Protein AF-A0A365ZCU3-F1 (afdb_monomer)

Foldseek 3Di:
DDDDDDDDDDDPDVVVVLVVVQVVDPPDDRDDQDPVVVVVQVVQVWDFPDDDPFWTWIAGPVGDIDIRTHD

Radius of gyration: 12.61 Å; Cα contacts (8 Å, |Δi|>4): 75; chains: 1; bounding box: 29×31×27 Å

Solvent-accessible surface a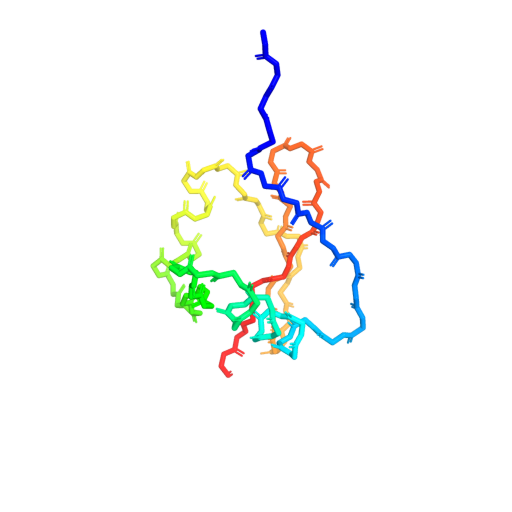rea (backbone atoms only — not comparable to full-atom values): 4540 Å² total; per-residue (Å²): 138,90,79,86,86,81,83,85,78,94,68,98,53,62,69,66,52,46,54,51,48,28,70,74,36,89,95,47,69,73,80,74,65,46,71,68,48,54,51,52,42,40,74,74,49,33,41,83,74,46,81,56,89,58,32,34,34,29,24,44,81,90,63,55,72,48,74,48,54,43,125

Nearest PDB structures (foldseek):
  1whz-assembly1_A  TM=7.654E-01  e=1.083E+00  Thermus thermophilus
  8dk2-assembly1_A  TM=2.594E-01  e=1.229E+00  Pseudomonas aeruginosa PA14
  7pvj-assembly1_B  TM=3.858E-01  e=4.365E+00  Brugia malayi
  7put-assembly1_A  TM=3.490E-01  e=7.720E+00  Brugia malayi

Mean predicted aligned error: 4.71 Å

Structure (mmCIF, N/CA/C/O backbone):
data_AF-A0A365ZCU3-F1
#
_entry.id   AF-A0A365ZCU3-F1
#
loop_
_atom_site.group_PDB
_atom_site.id
_atom_site.type_symbol
_atom_site.label_atom_id
_atom_site.label_alt_id
_atom_site.label_comp_id
_atom_site.label_asym_id
_atom_site.label_entity_id
_atom_site.label_seq_id
_atom_site.pdbx_PDB_ins_code
_atom_site.Cartn_x
_atom_site.Cartn_y
_atom_site.Cartn_z
_atom_site.occupancy
_atom_site.B_iso_or_equiv
_atom_site.auth_seq_id
_atom_site.auth_comp_id
_atom_site.auth_asym_id
_atom_site.auth_atom_id
_atom_site.pdbx_PDB_model_num
ATOM 1 N N . MET A 1 1 ? -16.033 -11.477 17.530 1.00 67.88 1 MET A N 1
ATOM 2 C CA . MET A 1 1 ? -14.875 -12.184 16.942 1.00 67.88 1 MET A CA 1
ATOM 3 C C . MET A 1 1 ? -14.065 -11.131 16.200 1.00 67.88 1 MET A C 1
ATOM 5 O O . MET A 1 1 ? -14.670 -10.410 15.419 1.00 67.88 1 MET A O 1
ATOM 9 N N . ALA A 1 2 ? -12.786 -10.938 16.523 1.00 78.06 2 ALA A N 1
ATOM 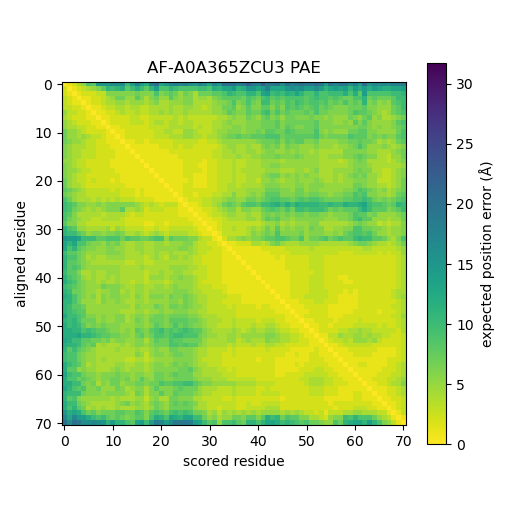10 C CA . ALA A 1 2 ? -11.967 -9.890 15.902 1.00 78.06 2 ALA A CA 1
ATOM 11 C C . ALA A 1 2 ? -11.324 -10.401 14.602 1.00 78.06 2 ALA A C 1
ATOM 13 O O . ALA A 1 2 ? -11.030 -11.593 14.496 1.00 78.06 2 ALA A O 1
ATOM 14 N N . ARG A 1 3 ? -11.116 -9.511 13.626 1.00 86.38 3 ARG A N 1
ATOM 15 C CA . ARG A 1 3 ? -10.458 -9.804 12.346 1.00 86.38 3 ARG A CA 1
ATOM 16 C C . ARG A 1 3 ? -9.393 -8.742 12.087 1.00 86.38 3 ARG A C 1
ATOM 18 O O . ARG A 1 3 ? -9.659 -7.566 12.300 1.00 86.38 3 ARG A O 1
ATOM 25 N N . ILE A 1 4 ? -8.227 -9.168 11.612 1.00 81.06 4 ILE A N 1
ATOM 26 C CA . ILE A 1 4 ? -7.190 -8.268 11.101 1.00 81.06 4 ILE A CA 1
ATOM 27 C C . ILE A 1 4 ? -7.569 -7.899 9.666 1.00 81.06 4 ILE A C 1
ATOM 29 O O . ILE A 1 4 ? -7.843 -8.792 8.860 1.00 81.06 4 ILE A O 1
ATOM 33 N N . LEU A 1 5 ? -7.650 -6.599 9.385 1.00 78.25 5 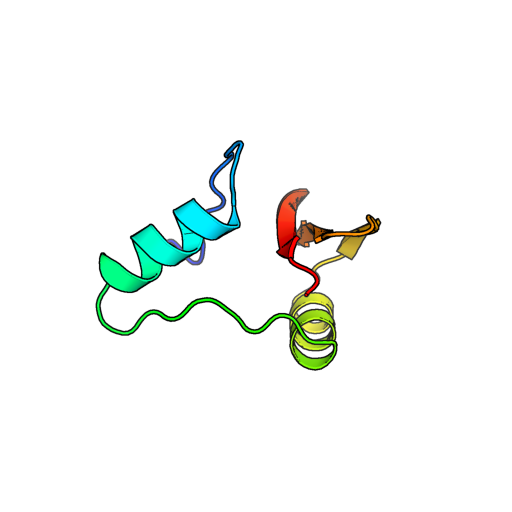LEU A N 1
ATOM 34 C CA . LEU A 1 5 ? -7.944 -6.082 8.049 1.00 78.25 5 LEU A CA 1
ATOM 35 C C . LEU A 1 5 ? -6.645 -5.853 7.284 1.00 78.25 5 LEU A C 1
ATOM 37 O O . LEU A 1 5 ? -6.445 -6.495 6.260 1.00 78.25 5 LEU A O 1
ATOM 41 N N . ASP A 1 6 ? -5.753 -5.048 7.858 1.00 78.19 6 ASP A N 1
ATOM 42 C CA . ASP A 1 6 ? -4.458 -4.700 7.288 1.00 78.19 6 ASP A CA 1
ATOM 43 C C . ASP A 1 6 ? -3.366 -4.708 8.364 1.00 78.19 6 ASP A C 1
ATOM 45 O O . ASP A 1 6 ? -3.640 -4.638 9.566 1.00 78.19 6 ASP A O 1
ATOM 49 N N . ILE A 1 7 ? -2.115 -4.831 7.918 1.00 81.31 7 ILE A N 1
ATOM 50 C CA . ILE A 1 7 ? -0.919 -4.745 8.757 1.00 81.31 7 ILE A CA 1
ATOM 51 C C . ILE A 1 7 ? 0.040 -3.764 8.087 1.00 81.31 7 ILE A C 1
ATOM 53 O O . ILE A 1 7 ? 0.418 -3.954 6.931 1.00 81.31 7 ILE A O 1
ATOM 57 N N . VAL A 1 8 ? 0.463 -2.746 8.830 1.00 81.00 8 VAL A N 1
ATOM 58 C CA . VAL A 1 8 ? 1.534 -1.830 8.428 1.00 81.00 8 VAL A CA 1
ATOM 59 C C . VAL A 1 8 ? 2.849 -2.337 9.013 1.00 81.00 8 VAL A C 1
ATOM 61 O O . VAL A 1 8 ? 2.915 -2.696 10.188 1.00 81.00 8 VAL A O 1
ATOM 64 N N . VAL A 1 9 ? 3.891 -2.403 8.183 1.00 84.12 9 VAL A N 1
ATOM 65 C CA . VAL A 1 9 ? 5.215 -2.891 8.585 1.00 84.12 9 VAL A CA 1
ATOM 66 C C . VAL A 1 9 ? 6.254 -1.806 8.341 1.00 84.12 9 VAL A C 1
ATOM 68 O O . VAL A 1 9 ? 6.560 -1.487 7.190 1.00 84.12 9 VAL A O 1
ATOM 71 N N . ASP A 1 10 ? 6.841 -1.295 9.421 1.00 84.75 10 ASP A N 1
ATOM 72 C CA . ASP A 1 10 ? 7.987 -0.391 9.342 1.00 84.75 10 ASP A CA 1
ATOM 73 C C . ASP A 1 10 ? 9.182 -1.099 8.698 1.00 84.75 10 ASP A C 1
ATOM 75 O O . ASP A 1 10 ? 9.594 -2.190 9.107 1.00 84.75 10 ASP A O 1
ATOM 79 N N . CYS A 1 11 ? 9.763 -0.479 7.670 1.00 84.62 11 CYS A N 1
ATOM 8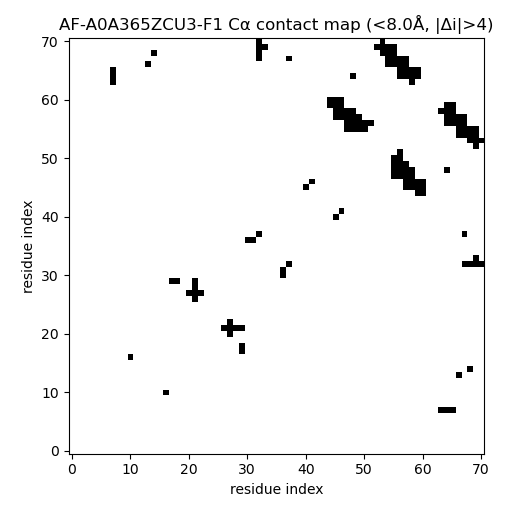0 C CA . CYS A 1 11 ? 10.909 -1.037 6.965 1.00 84.62 11 CYS A CA 1
ATOM 81 C C . CYS A 1 11 ? 11.762 0.042 6.290 1.00 84.62 11 CYS A C 1
ATOM 83 O O . CYS A 1 11 ? 11.278 1.105 5.917 1.00 84.62 11 CYS A O 1
ATOM 85 N N . GLY A 1 12 ? 13.049 -0.252 6.078 1.00 86.19 12 GLY A N 1
ATOM 86 C CA . GLY A 1 12 ? 13.950 0.648 5.345 1.00 86.19 12 GLY A CA 1
ATOM 87 C C . GLY A 1 12 ? 13.805 0.579 3.818 1.00 86.19 12 GLY A C 1
ATOM 88 O O . GLY A 1 12 ? 14.261 1.475 3.113 1.00 86.19 12 GLY A O 1
ATOM 89 N N . HIS A 1 13 ? 13.185 -0.486 3.293 1.00 85.06 13 HIS A N 1
ATOM 90 C CA . HIS A 1 13 ? 13.060 -0.742 1.856 1.00 85.06 13 HIS A CA 1
ATOM 91 C C . HIS A 1 13 ? 11.666 -1.308 1.511 1.00 85.06 13 HIS A C 1
ATOM 93 O O . HIS A 1 13 ? 11.511 -2.529 1.396 1.00 85.06 13 HIS A O 1
ATOM 99 N N . PRO A 1 14 ? 10.653 -0.445 1.304 1.00 84.38 14 PRO A N 1
ATOM 100 C CA . PRO A 1 14 ? 9.261 -0.873 1.129 1.00 84.38 14 PRO A CA 1
ATOM 101 C C . PRO A 1 14 ? 9.029 -1.704 -0.136 1.00 84.38 14 PRO A C 1
ATOM 103 O O . PRO A 1 14 ? 8.343 -2.721 -0.088 1.00 84.38 14 PRO A O 1
ATOM 106 N N . ALA A 1 15 ? 9.647 -1.346 -1.267 1.00 85.06 15 ALA A N 1
ATOM 107 C CA . ALA A 1 15 ? 9.419 -2.062 -2.524 1.00 85.06 15 ALA A CA 1
ATOM 108 C C . ALA A 1 15 ? 9.928 -3.526 -2.507 1.00 85.06 15 ALA A C 1
ATOM 110 O O . ALA A 1 15 ? 9.181 -4.415 -2.925 1.00 85.06 15 ALA A O 1
ATOM 111 N N . PRO A 1 16 ? 11.152 -3.840 -2.025 1.00 90.12 16 PRO A N 1
ATOM 112 C CA . PRO A 1 16 ? 11.565 -5.226 -1.799 1.00 90.12 16 PRO A CA 1
ATOM 113 C C . PRO A 1 16 ? 10.657 -5.992 -0.829 1.00 90.12 16 PRO A C 1
ATOM 115 O O . PRO A 1 16 ? 10.331 -7.143 -1.111 1.00 90.12 16 PRO A O 1
ATOM 118 N N . LEU A 1 17 ? 10.220 -5.362 0.269 1.00 91.31 17 LEU A N 1
ATOM 119 C CA . LEU A 1 17 ? 9.345 -6.004 1.253 1.00 91.31 17 LEU A CA 1
ATOM 120 C C . LEU A 1 17 ? 7.967 -6.343 0.662 1.00 91.31 17 LEU A C 1
ATOM 122 O O . LEU A 1 17 ? 7.486 -7.462 0.830 1.00 91.31 17 LEU A O 1
ATOM 126 N N . ALA A 1 18 ? 7.361 -5.418 -0.087 1.00 89.69 18 ALA A N 1
ATOM 127 C CA . ALA A 1 18 ? 6.084 -5.647 -0.763 1.00 89.69 18 ALA A CA 1
ATOM 128 C C . ALA A 1 18 ? 6.172 -6.804 -1.771 1.00 89.69 18 ALA A C 1
ATOM 130 O O . ALA A 1 18 ? 5.294 -7.666 -1.813 1.00 89.69 18 ALA A O 1
ATOM 131 N N . ARG A 1 19 ? 7.267 -6.872 -2.545 1.00 91.44 19 ARG A N 1
ATOM 132 C CA . ARG A 1 19 ? 7.511 -7.983 -3.480 1.00 91.44 19 ARG A CA 1
ATOM 133 C C . ARG A 1 19 ? 7.684 -9.320 -2.767 1.00 91.44 19 ARG A C 1
ATOM 135 O O . ARG A 1 19 ? 7.170 -10.320 -3.254 1.00 91.44 19 ARG A O 1
ATOM 142 N N . PHE A 1 20 ? 8.387 -9.341 -1.635 1.00 94.25 20 PHE A N 1
ATOM 143 C CA . PHE A 1 20 ? 8.532 -10.551 -0.827 1.00 94.25 20 PHE A CA 1
ATOM 144 C C . PHE A 1 20 ? 7.162 -11.093 -0.398 1.00 94.25 20 PHE A C 1
ATOM 146 O O . PHE A 1 20 ? 6.872 -12.264 -0.633 1.00 94.25 20 PHE A O 1
ATOM 153 N N . TRP A 1 21 ? 6.297 -10.238 0.154 1.00 92.56 21 TRP A N 1
ATOM 154 C CA . TRP A 1 21 ? 4.975 -10.660 0.621 1.00 92.56 21 TRP A CA 1
ATOM 155 C C . TRP A 1 21 ? 4.026 -11.069 -0.504 1.00 92.56 21 TRP A C 1
ATOM 157 O O . TRP A 1 21 ? 3.297 -12.040 -0.333 1.00 92.56 21 TRP A O 1
ATOM 167 N N . ALA A 1 22 ? 4.071 -10.406 -1.663 1.00 92.75 22 ALA A N 1
ATOM 168 C CA . ALA A 1 22 ? 3.281 -10.814 -2.828 1.00 92.75 22 ALA A CA 1
ATOM 169 C C . ALA A 1 22 ? 3.648 -12.223 -3.335 1.00 92.75 22 ALA A C 1
ATOM 171 O O . ALA A 1 22 ? 2.801 -12.922 -3.875 1.00 92.75 22 ALA A O 1
ATOM 172 N N . VAL A 1 23 ? 4.903 -12.652 -3.155 1.00 94.25 23 VAL A N 1
ATOM 173 C CA . VAL A 1 23 ? 5.340 -14.020 -3.489 1.00 94.25 23 VAL A CA 1
ATOM 174 C C . VAL A 1 23 ? 5.024 -15.002 -2.359 1.00 94.25 23 VAL A C 1
ATOM 176 O O . VAL A 1 23 ? 4.714 -16.158 -2.624 1.00 94.25 23 VAL A O 1
ATOM 179 N N . ALA A 1 24 ? 5.124 -14.566 -1.103 1.00 95.19 24 ALA A N 1
ATOM 180 C CA . ALA A 1 24 ? 4.892 -15.419 0.061 1.00 95.19 24 ALA A CA 1
ATOM 181 C C . ALA A 1 24 ? 3.403 -15.720 0.318 1.00 95.19 24 ALA A C 1
ATOM 183 O O . ALA A 1 24 ? 3.092 -16.735 0.940 1.00 95.19 24 ALA A O 1
ATOM 184 N N . LEU A 1 25 ? 2.499 -14.837 -0.117 1.00 90.88 25 LEU A N 1
ATOM 185 C CA . LEU A 1 25 ? 1.055 -14.956 0.075 1.00 90.88 25 LEU A CA 1
ATOM 186 C C . LEU A 1 25 ? 0.368 -15.219 -1.268 1.00 90.88 25 LEU A C 1
ATOM 188 O O . LEU A 1 25 ? 0.321 -14.348 -2.135 1.00 90.88 25 LEU A O 1
ATOM 192 N N . ASP A 1 26 ? -0.212 -16.408 -1.426 1.00 90.38 26 ASP A N 1
ATOM 193 C CA . ASP A 1 26 ? -0.957 -16.757 -2.635 1.00 90.38 26 ASP A CA 1
ATOM 194 C C . ASP A 1 26 ? -2.119 -15.779 -2.883 1.00 90.38 26 ASP A C 1
ATOM 196 O O . ASP A 1 26 ? -2.902 -15.465 -1.985 1.00 90.38 26 ASP A O 1
ATOM 200 N N . GLY A 1 27 ? -2.252 -15.313 -4.128 1.00 88.44 27 GLY A N 1
ATOM 201 C CA . GLY A 1 27 ? -3.332 -14.413 -4.546 1.00 88.44 27 GLY A CA 1
ATOM 202 C C . GLY A 1 27 ? -3.124 -12.935 -4.201 1.00 88.44 27 GLY A C 1
ATOM 203 O O . GLY A 1 27 ? -4.014 -12.131 -4.477 1.00 88.44 27 GLY A O 1
ATOM 204 N N . TYR A 1 28 ? -1.969 -12.560 -3.646 1.00 89.62 28 TYR A N 1
ATOM 205 C CA . TYR A 1 28 ? -1.615 -11.164 -3.402 1.00 89.62 28 TYR A CA 1
ATOM 206 C C . TYR A 1 28 ? -0.755 -10.598 -4.533 1.00 89.62 28 TYR A C 1
ATOM 208 O O . TYR A 1 28 ? 0.115 -11.262 -5.090 1.00 89.62 28 TYR A O 1
ATOM 216 N N . ALA A 1 29 ? -0.991 -9.330 -4.858 1.00 9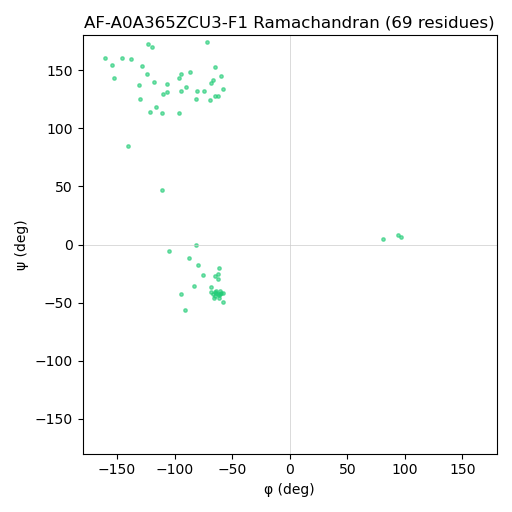0.19 29 ALA A N 1
ATOM 217 C CA . ALA A 1 29 ? -0.185 -8.566 -5.796 1.00 90.19 29 ALA A CA 1
ATOM 218 C C . ALA A 1 29 ? 0.239 -7.251 -5.146 1.00 90.19 29 ALA A C 1
ATOM 220 O O . ALA A 1 29 ? -0.435 -6.728 -4.258 1.00 90.19 29 ALA A O 1
ATOM 221 N N . VAL A 1 30 ? 1.361 -6.710 -5.609 1.00 88.50 30 VAL A N 1
ATOM 222 C CA . VAL A 1 30 ? 1.786 -5.365 -5.226 1.00 88.50 30 VAL A CA 1
ATOM 223 C C . VAL A 1 30 ? 0.767 -4.365 -5.775 1.00 88.50 30 VAL A C 1
ATOM 225 O O . VAL A 1 30 ? 0.444 -4.413 -6.963 1.00 88.50 30 VAL A O 1
ATOM 228 N N . ALA A 1 31 ? 0.252 -3.492 -4.906 1.00 83.94 31 ALA A N 1
ATOM 229 C CA . ALA A 1 31 ? -0.741 -2.493 -5.285 1.00 83.94 31 ALA A CA 1
ATOM 230 C C . ALA A 1 31 ? -0.202 -1.555 -6.385 1.00 83.94 31 ALA A C 1
ATOM 232 O O . ALA A 1 31 ? 0.997 -1.254 -6.396 1.00 83.94 31 ALA A O 1
ATOM 233 N N . PRO A 1 32 ? -1.061 -1.106 -7.318 1.00 82.25 32 PRO A N 1
ATOM 234 C CA . PRO A 1 32 ? -0.667 -0.167 -8.359 1.00 82.25 32 PRO A CA 1
ATOM 235 C C . PRO A 1 32 ? -0.280 1.196 -7.771 1.00 82.25 32 PRO A C 1
ATOM 237 O O . PRO A 1 32 ? -0.754 1.606 -6.717 1.00 82.25 32 PRO A O 1
ATOM 240 N N . TYR A 1 33 ? 0.591 1.902 -8.485 1.00 80.25 33 TYR A N 1
ATOM 241 C CA . TYR A 1 33 ? 1.210 3.156 -8.052 1.00 80.25 33 TYR A CA 1
ATOM 242 C C . TYR A 1 33 ? 0.707 4.347 -8.873 1.00 80.25 33 TYR A C 1
ATOM 244 O O . TYR A 1 33 ? 1.496 5.128 -9.405 1.00 80.25 33 TYR A O 1
ATOM 252 N N . ASP A 1 34 ? -0.610 4.439 -9.052 1.00 87.06 34 ASP A N 1
ATOM 253 C CA . ASP A 1 34 ? -1.240 5.451 -9.896 1.00 87.06 34 ASP A CA 1
ATOM 254 C C . ASP A 1 34 ? -2.202 6.365 -9.118 1.00 87.06 34 ASP A C 1
ATOM 256 O O . ASP A 1 34 ? -2.528 6.158 -7.947 1.00 87.06 34 ASP A O 1
ATOM 260 N N . GLU A 1 35 ? -2.650 7.428 -9.787 1.00 87.12 35 GLU A N 1
ATOM 261 C CA . GLU A 1 35 ? -3.609 8.383 -9.223 1.00 87.12 35 GLU A CA 1
ATOM 262 C C . GLU A 1 35 ? -4.957 7.731 -8.882 1.00 87.12 35 GLU A C 1
ATOM 264 O O . GLU A 1 35 ? -5.667 8.209 -7.995 1.00 87.1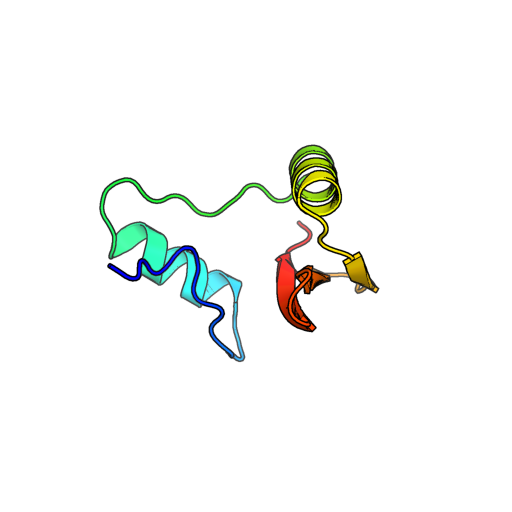2 35 GLU A O 1
ATOM 269 N N . ALA A 1 36 ? -5.317 6.630 -9.554 1.00 90.25 36 ALA A N 1
ATOM 270 C CA . ALA A 1 36 ? -6.541 5.901 -9.248 1.00 90.25 36 ALA A CA 1
ATOM 271 C C . ALA A 1 36 ? -6.436 5.217 -7.879 1.00 90.25 36 ALA A C 1
ATOM 273 O O . ALA A 1 36 ? -7.381 5.293 -7.087 1.00 90.25 36 ALA A O 1
ATOM 274 N N . GLU A 1 37 ? -5.283 4.629 -7.558 1.0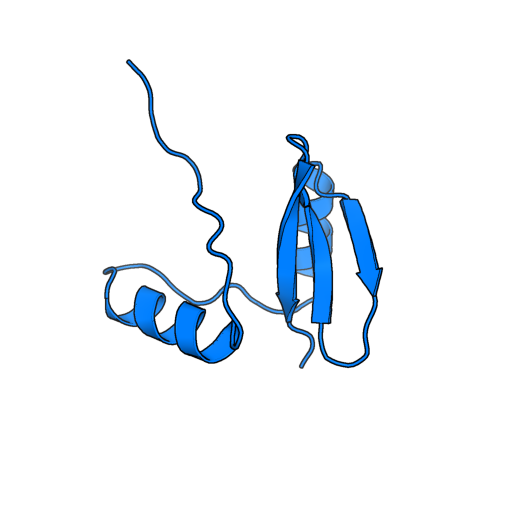0 90.00 37 GLU A N 1
ATOM 275 C CA . GLU A 1 37 ? -5.035 4.054 -6.238 1.00 90.00 37 GLU A CA 1
ATOM 276 C C . GLU A 1 37 ? -4.977 5.127 -5.151 1.00 90.00 37 GLU A C 1
ATOM 278 O O . GLU A 1 37 ? -5.613 4.984 -4.104 1.00 90.00 37 GLU A O 1
ATOM 283 N N . LEU A 1 38 ? -4.307 6.253 -5.410 1.00 89.69 38 LEU A N 1
ATOM 284 C CA . LEU A 1 38 ? -4.295 7.373 -4.467 1.00 89.69 38 LEU A CA 1
ATOM 285 C C . LEU A 1 38 ? -5.715 7.901 -4.193 1.00 89.69 38 LEU A C 1
ATOM 287 O O . LEU A 1 38 ? -6.069 8.178 -3.043 1.00 89.69 38 LEU A O 1
ATOM 291 N N . ALA A 1 39 ? -6.553 8.012 -5.228 1.00 92.06 39 ALA A N 1
ATOM 292 C CA . ALA A 1 39 ? -7.954 8.396 -5.082 1.00 92.06 39 ALA A CA 1
ATOM 293 C C . ALA A 1 39 ? -8.761 7.359 -4.283 1.00 92.06 39 ALA A C 1
ATOM 295 O O . ALA A 1 39 ? -9.551 7.741 -3.414 1.00 92.06 39 ALA A O 1
ATOM 296 N N . ARG A 1 40 ? -8.538 6.059 -4.521 1.00 91.75 40 ARG A N 1
ATOM 297 C CA . ARG A 1 40 ? -9.175 4.970 -3.764 1.00 91.75 40 ARG A CA 1
ATOM 298 C C . ARG A 1 40 ? -8.808 5.032 -2.282 1.00 91.75 40 ARG A C 1
ATOM 300 O O . ARG A 1 40 ? -9.696 4.949 -1.435 1.00 91.75 40 ARG A O 1
ATOM 307 N N . LEU A 1 41 ? -7.528 5.224 -1.965 1.00 91.50 41 LEU A N 1
ATOM 308 C CA . LEU A 1 41 ? -7.040 5.347 -0.589 1.00 91.50 41 LEU A CA 1
ATOM 309 C C . LEU A 1 41 ? -7.644 6.572 0.110 1.00 91.50 41 LEU A C 1
ATOM 311 O O . LEU A 1 41 ? -8.126 6.461 1.236 1.00 91.50 41 LEU A O 1
ATOM 315 N N . ARG A 1 42 ? -7.720 7.717 -0.578 1.00 93.31 42 ARG A N 1
ATOM 316 C CA . ARG A 1 42 ? -8.408 8.914 -0.062 1.00 93.31 42 ARG A CA 1
ATOM 317 C C . ARG A 1 42 ? -9.893 8.668 0.205 1.00 93.31 42 ARG A C 1
ATOM 319 O O . ARG A 1 42 ? -10.404 9.118 1.226 1.00 93.31 42 ARG A O 1
ATOM 326 N N . ALA A 1 43 ? -10.580 7.927 -0.665 1.00 94.62 43 ALA A N 1
ATOM 327 C CA . ALA A 1 43 ? -11.983 7.561 -0.460 1.00 94.62 43 ALA A CA 1
ATOM 328 C C . ALA A 1 43 ? -12.193 6.638 0.758 1.00 94.62 43 ALA A C 1
ATOM 330 O O . ALA A 1 43 ? -13.254 6.680 1.376 1.00 94.62 43 ALA A O 1
ATOM 331 N N . LEU A 1 44 ? -11.177 5.852 1.133 1.00 92.44 44 LEU A N 1
ATOM 332 C CA . LEU A 1 44 ? -11.151 5.056 2.367 1.00 92.44 44 LEU A CA 1
ATOM 333 C C . LEU A 1 44 ? -10.748 5.866 3.613 1.00 92.44 44 LEU A C 1
ATOM 335 O O . LEU A 1 44 ? -10.718 5.321 4.713 1.00 92.44 44 LEU A O 1
ATOM 339 N N . GLY A 1 45 ? -10.468 7.163 3.459 1.00 94.12 45 GLY A N 1
ATOM 340 C CA . GLY A 1 45 ? -10.110 8.067 4.550 1.00 94.12 45 GLY A CA 1
ATOM 341 C C . GLY A 1 45 ? -8.607 8.228 4.775 1.00 94.12 45 GLY A C 1
ATOM 342 O O . GLY A 1 45 ? -8.219 8.882 5.742 1.00 94.12 45 GLY A O 1
ATOM 343 N N . ALA A 1 46 ? -7.759 7.687 3.893 1.00 93.81 46 ALA A N 1
ATOM 344 C CA . ALA A 1 46 ? -6.330 7.955 3.960 1.00 93.81 46 ALA A CA 1
ATOM 345 C C . ALA A 1 46 ? -6.031 9.423 3.614 1.00 93.81 46 ALA A C 1
ATOM 347 O O . ALA A 1 46 ? -6.589 10.000 2.675 1.00 93.81 46 ALA A O 1
ATOM 348 N N . ARG A 1 47 ? -5.110 10.031 4.357 1.00 95.19 47 ARG A N 1
ATOM 349 C CA . ARG A 1 47 ? -4.694 11.430 4.199 1.00 95.19 47 ARG A CA 1
ATOM 350 C C . ARG A 1 47 ? -3.218 11.499 3.839 1.00 95.19 47 ARG A C 1
ATOM 352 O O . ARG A 1 47 ? -2.420 10.758 4.395 1.00 95.19 47 ARG A O 1
ATOM 359 N N . VAL A 1 48 ? -2.844 12.398 2.933 1.00 93.88 48 VAL A N 1
ATOM 360 C CA . VAL A 1 48 ? -1.427 12.615 2.604 1.00 93.88 48 VAL A CA 1
ATOM 361 C C . VAL A 1 48 ? -0.739 13.269 3.801 1.00 93.88 48 VAL A C 1
ATOM 363 O O . VAL A 1 48 ? -1.200 14.303 4.288 1.00 93.88 48 VAL A O 1
ATOM 366 N N . ALA A 1 49 ? 0.331 12.641 4.279 1.00 93.50 49 ALA A N 1
ATOM 367 C CA . ALA A 1 49 ? 1.192 13.157 5.336 1.00 93.50 49 ALA A CA 1
ATOM 368 C C . ALA A 1 49 ? 2.391 13.907 4.743 1.00 93.50 49 ALA A C 1
ATOM 370 O O . ALA A 1 49 ? 2.719 15.001 5.198 1.00 93.50 49 ALA A O 1
ATOM 371 N N . GLU A 1 50 ? 2.996 13.349 3.691 1.00 92.75 50 GLU A N 1
ATOM 372 C CA . GLU A 1 50 ? 4.143 13.936 3.001 1.00 92.75 50 GLU A CA 1
ATOM 373 C C . GLU A 1 50 ? 4.198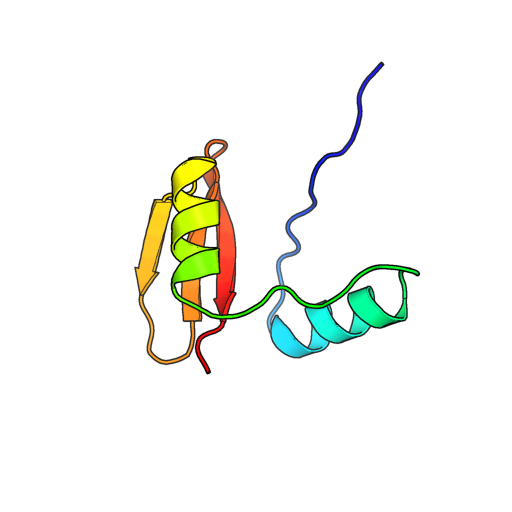 13.487 1.535 1.00 92.75 50 GLU A C 1
ATOM 375 O O . GLU A 1 50 ? 3.923 12.331 1.214 1.00 92.75 50 GLU A O 1
ATOM 380 N N . GLU A 1 51 ? 4.607 14.383 0.640 1.00 90.62 51 GLU A N 1
ATOM 381 C CA . GLU A 1 51 ? 4.942 14.041 -0.742 1.00 90.62 51 GLU A CA 1
ATOM 382 C C . GLU A 1 51 ? 6.449 14.163 -0.958 1.00 90.62 51 GLU A C 1
ATOM 384 O O . GLU A 1 51 ? 7.059 15.187 -0.649 1.00 90.62 51 GLU A O 1
ATOM 389 N N . ARG A 1 52 ? 7.049 13.112 -1.516 1.00 87.94 52 ARG A N 1
ATOM 390 C CA . ARG A 1 52 ? 8.462 13.050 -1.891 1.00 87.94 52 ARG A CA 1
ATOM 391 C C . ARG A 1 52 ? 8.582 12.710 -3.378 1.00 87.94 52 ARG A C 1
ATOM 393 O O . ARG A 1 52 ? 7.598 12.409 -4.058 1.00 87.94 52 ARG A O 1
ATOM 400 N N . GLU A 1 53 ? 9.809 12.767 -3.885 1.00 85.69 53 GLU A N 1
ATOM 401 C CA . GLU A 1 53 ? 10.114 12.444 -5.283 1.00 85.69 53 GLU A CA 1
ATOM 402 C C . GLU A 1 53 ? 9.753 10.990 -5.622 1.00 85.69 53 GLU A C 1
ATOM 404 O O . GLU A 1 53 ? 9.122 10.733 -6.638 1.00 85.69 53 GLU A O 1
ATOM 409 N N . THR A 1 54 ? 10.077 10.049 -4.732 1.00 83.62 54 THR A N 1
ATOM 410 C CA . THR A 1 54 ? 9.947 8.602 -4.978 1.00 83.62 54 THR A CA 1
ATOM 411 C C . THR A 1 54 ? 8.767 7.942 -4.264 1.00 83.62 54 THR A C 1
ATOM 413 O O . THR A 1 54 ? 8.517 6.753 -4.465 1.00 83.62 54 THR A O 1
ATOM 416 N N . LEU A 1 55 ? 8.045 8.671 -3.407 1.00 86.81 55 LEU A N 1
ATOM 417 C CA . LEU A 1 55 ? 6.899 8.147 -2.658 1.00 86.81 55 LEU A CA 1
ATOM 418 C C . LEU A 1 55 ? 5.981 9.258 -2.143 1.00 86.81 55 LEU A C 1
ATOM 420 O O . LEU A 1 55 ? 6.399 10.401 -1.972 1.00 86.81 55 LEU A O 1
ATOM 424 N N . THR A 1 56 ? 4.752 8.881 -1.815 1.00 89.69 56 THR A N 1
ATOM 425 C CA . THR A 1 56 ? 3.802 9.673 -1.034 1.00 89.69 56 THR A CA 1
ATOM 426 C C . THR A 1 56 ? 3.506 8.928 0.265 1.00 89.69 56 THR A C 1
ATOM 428 O O . THR A 1 56 ? 2.987 7.811 0.238 1.00 89.69 56 THR A O 1
ATOM 431 N N . ALA A 1 57 ? 3.839 9.535 1.402 1.00 90.12 57 ALA A N 1
ATOM 432 C CA . ALA A 1 57 ? 3.477 9.019 2.714 1.00 90.12 57 ALA A CA 1
ATOM 433 C C . ALA A 1 57 ? 2.022 9.395 3.027 1.00 90.12 57 ALA A C 1
ATOM 435 O O . ALA A 1 57 ? 1.600 10.545 2.853 1.00 90.12 57 ALA A O 1
ATOM 436 N N . LEU A 1 58 ? 1.251 8.416 3.482 1.00 92.56 58 LEU A N 1
ATOM 437 C CA . LEU A 1 58 ? -0.164 8.519 3.811 1.00 92.56 58 LEU A CA 1
ATOM 438 C C . LEU A 1 58 ? -0.377 8.067 5.252 1.00 92.56 58 LEU A C 1
ATOM 440 O O . LEU A 1 58 ? 0.287 7.147 5.713 1.00 92.56 58 LEU A O 1
ATOM 444 N N . CYS A 1 59 ? -1.343 8.669 5.937 1.00 94.19 59 CYS A N 1
ATOM 445 C CA . CYS A 1 59 ? -1.882 8.126 7.177 1.00 94.19 59 CYS A CA 1
ATOM 446 C C . CYS A 1 59 ? -3.268 7.547 6.920 1.00 94.19 59 CYS A C 1
ATOM 448 O O . CYS A 1 59 ? -4.081 8.188 6.249 1.00 94.19 59 CYS A O 1
ATOM 450 N N . ASP A 1 60 ? -3.561 6.386 7.490 1.00 91.12 60 ASP A N 1
ATOM 451 C CA . ASP A 1 60 ? -4.929 5.876 7.568 1.00 91.12 60 ASP A CA 1
ATOM 452 C C . ASP A 1 60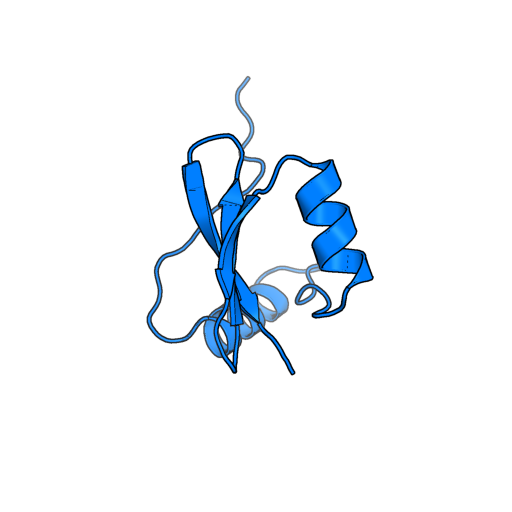 ? -5.772 6.679 8.601 1.00 91.12 60 ASP A C 1
ATOM 454 O O . ASP A 1 60 ? -5.244 7.568 9.287 1.00 91.12 60 ASP A O 1
ATOM 458 N N . PRO A 1 61 ? -7.089 6.417 8.723 1.00 90.94 61 PRO A N 1
ATOM 459 C CA . PRO A 1 61 ? -7.944 7.081 9.713 1.00 90.94 61 PRO A CA 1
ATOM 460 C C . PRO A 1 61 ? -7.551 6.845 11.179 1.00 90.94 61 PRO A C 1
ATOM 462 O O . PRO A 1 61 ? -7.953 7.620 12.047 1.00 90.94 61 PRO A O 1
ATOM 465 N N . GLU A 1 62 ? -6.793 5.786 11.462 1.00 88.19 62 GLU A N 1
ATOM 466 C CA . GLU A 1 62 ? -6.311 5.429 12.800 1.00 88.19 62 GLU A CA 1
ATOM 467 C C . GLU A 1 62 ? -4.979 6.128 13.131 1.00 88.19 62 GLU A C 1
ATOM 469 O O . GLU A 1 62 ? -4.578 6.190 14.293 1.00 88.19 62 GLU A O 1
ATOM 474 N N . GLY A 1 63 ? -4.338 6.731 12.126 1.00 87.75 63 GLY A N 1
ATOM 475 C CA . GLY A 1 63 ? -3.087 7.471 12.241 1.00 87.75 63 GLY A CA 1
ATOM 476 C C . GLY A 1 63 ? -1.841 6.659 11.888 1.00 87.75 63 GLY A C 1
ATOM 477 O O . GLY A 1 63 ? -0.741 7.186 12.057 1.00 87.75 63 GLY A O 1
ATOM 478 N N . ASN A 1 64 ? -1.980 5.429 11.387 1.00 87.25 64 ASN A N 1
ATOM 479 C CA . ASN A 1 64 ? -0.838 4.615 10.973 1.00 87.25 64 ASN A CA 1
ATOM 480 C C . ASN A 1 64 ? -0.276 5.132 9.645 1.00 87.25 64 ASN A C 1
ATOM 482 O O . ASN A 1 64 ? -1.029 5.365 8.696 1.00 87.25 64 ASN A O 1
ATOM 486 N N . GLU A 1 65 ? 1.043 5.305 9.574 1.00 88.56 65 GLU A N 1
ATOM 487 C CA . GLU A 1 65 ? 1.726 5.812 8.383 1.00 88.56 65 GLU A CA 1
ATOM 488 C C . GLU A 1 65 ? 2.138 4.679 7.439 1.00 88.56 65 GLU A C 1
ATOM 490 O O . GLU A 1 65 ? 2.695 3.672 7.862 1.00 88.56 65 GLU A O 1
ATOM 495 N N . PHE A 1 66 ? 1.901 4.852 6.142 1.00 87.56 66 PHE A N 1
ATOM 496 C CA . PHE A 1 66 ? 2.349 3.929 5.105 1.00 87.56 66 PHE A CA 1
ATOM 497 C C . PHE A 1 66 ? 2.706 4.678 3.818 1.00 87.56 66 PHE A C 1
ATOM 499 O O . PHE A 1 66 ? 2.301 5.818 3.598 1.00 87.56 66 PHE A O 1
ATOM 506 N N . CYS A 1 67 ? 3.488 4.039 2.947 1.00 87.50 67 CYS A N 1
ATOM 507 C CA . CYS A 1 67 ? 3.998 4.660 1.725 1.00 87.50 67 CYS A CA 1
ATOM 508 C C . CYS A 1 67 ? 3.291 4.125 0.476 1.00 87.50 67 CYS A C 1
ATOM 510 O O . CYS A 1 67 ? 3.253 2.914 0.255 1.00 87.50 67 CYS A O 1
ATOM 512 N N . LEU A 1 68 ? 2.837 5.030 -0.391 1.00 87.81 68 LEU A N 1
ATOM 513 C CA . LEU A 1 68 ? 2.532 4.739 -1.790 1.00 87.81 68 LEU A CA 1
ATOM 514 C C . LEU A 1 68 ? 3.753 5.131 -2.631 1.00 87.81 68 LEU A C 1
ATOM 516 O O . LEU A 1 68 ? 4.112 6.305 -2.697 1.00 87.81 68 LEU A O 1
ATOM 520 N N . MET A 1 69 ? 4.431 4.155 -3.233 1.00 82.81 69 MET A N 1
ATOM 521 C CA . MET A 1 69 ? 5.613 4.425 -4.062 1.00 82.81 69 MET A CA 1
ATOM 522 C C . MET A 1 69 ? 5.206 5.193 -5.321 1.00 82.81 69 MET A C 1
ATOM 524 O O . MET A 1 69 ? 4.164 4.901 -5.898 1.00 82.81 69 MET A O 1
ATOM 528 N N . ARG A 1 70 ? 6.029 6.148 -5.757 1.00 70.69 70 ARG A N 1
ATOM 529 C CA . ARG A 1 70 ? 5.904 6.777 -7.079 1.00 70.69 70 ARG A CA 1
ATOM 530 C C . ARG A 1 70 ? 6.830 6.038 -8.060 1.00 70.69 70 ARG A C 1
ATOM 532 O O . ARG A 1 70 ? 7.855 5.516 -7.611 1.00 70.69 70 ARG A O 1
ATOM 539 N N . PRO A 1 71 ? 6.451 5.915 -9.343 1.00 61.69 71 PRO A N 1
ATOM 540 C CA . PRO A 1 71 ? 7.315 5.327 -10.365 1.00 61.69 71 PRO A CA 1
ATOM 541 C C . PRO A 1 71 ? 8.640 6.080 -10.529 1.00 61.69 71 PRO A C 1
ATOM 543 O O . PRO A 1 71 ? 8.659 7.310 -10.297 1.00 61.69 71 PRO A O 1
#

Secondary structure (DSSP, 8-state):
-----------S-HHHHHHHHHHHSTT--PPP-SHHHHHHHHHTT-EEEEE-SSEEEEE-TT--EEEEE--

pLDDT: mean 87.58, std 6.2, range [61.69, 95.19]

Sequence (71 aa):
MARILDIVVDCGHPAPLARFWAVALDGYAVAPYDEAELARLRALGARVAEERETLTALCDPEGNEFCLMRP